Protein AF-A0A0C2FXC4-F1 (afdb_monomer_lite)

Radius of gyration: 9.94 Å; chains: 1; bounding box: 24×18×24 Å

Structure (mmCIF, N/CA/C/O backbone):
data_AF-A0A0C2FXC4-F1
#
_entry.id   AF-A0A0C2FXC4-F1
#
loop_
_atom_site.group_PDB
_atom_site.id
_atom_site.type_symbol
_atom_site.label_atom_id
_atom_site.label_alt_id
_atom_site.label_comp_id
_atom_site.label_asym_id
_atom_site.label_entity_id
_atom_site.label_seq_id
_atom_site.pdbx_PDB_ins_code
_atom_site.Cartn_x
_atom_site.Cartn_y
_at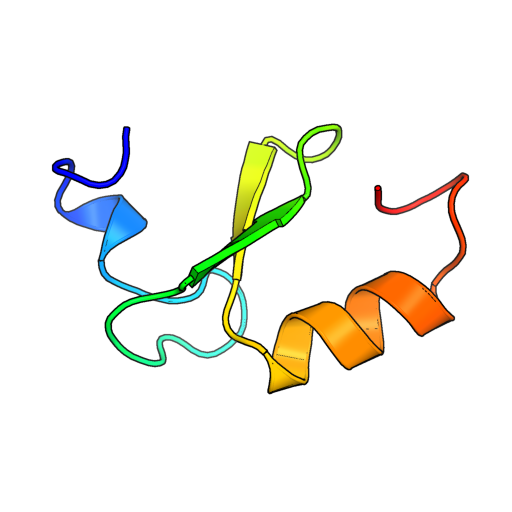om_site.Cartn_z
_atom_site.occupancy
_atom_site.B_iso_or_equiv
_atom_site.auth_seq_id
_atom_site.auth_comp_id
_atom_site.auth_asym_id
_atom_site.auth_atom_id
_atom_site.pdbx_PDB_model_num
ATOM 1 N N . MET A 1 1 ? -10.829 10.655 0.954 1.00 69.31 1 MET A N 1
ATOM 2 C CA . MET A 1 1 ? -9.798 9.633 0.638 1.00 69.31 1 MET A CA 1
ATOM 3 C C . MET A 1 1 ? -9.539 8.716 1.835 1.00 69.31 1 MET A C 1
ATOM 5 O O . MET A 1 1 ? -10.346 7.828 2.008 1.00 69.31 1 MET A O 1
ATOM 9 N N . LEU A 1 2 ? -8.567 8.917 2.737 1.00 74.94 2 LEU A N 1
ATOM 10 C CA . LEU A 1 2 ? -8.339 7.975 3.871 1.00 74.94 2 LEU A CA 1
ATOM 11 C C . LEU A 1 2 ? -9.454 7.908 4.939 1.00 74.94 2 LEU A C 1
ATOM 13 O O . LEU A 1 2 ? -9.404 7.071 5.834 1.00 74.9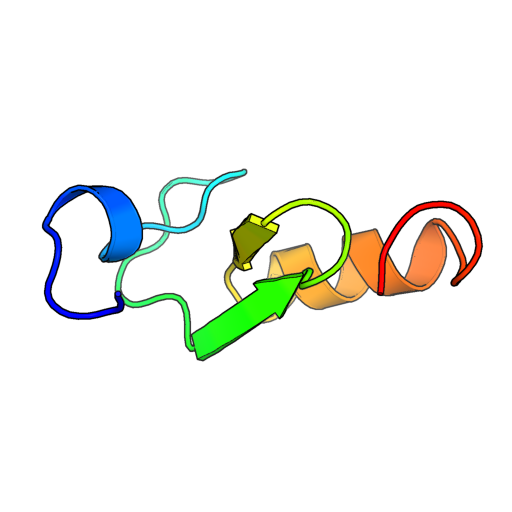4 2 LEU A O 1
ATOM 17 N N . ARG A 1 3 ? -10.430 8.820 4.876 1.00 81.75 3 ARG A N 1
ATOM 18 C CA . ARG A 1 3 ? -11.612 8.827 5.751 1.00 81.75 3 ARG A CA 1
ATOM 19 C C . ARG A 1 3 ? -12.749 7.945 5.225 1.00 81.75 3 ARG A C 1
ATOM 21 O O . ARG A 1 3 ? -13.644 7.654 6.006 1.00 81.75 3 ARG A O 1
ATOM 28 N N . GLU A 1 4 ? -12.694 7.552 3.949 1.00 84.88 4 GLU A N 1
ATOM 29 C CA . GLU A 1 4 ? -13.650 6.602 3.370 1.00 84.88 4 GLU A CA 1
ATOM 30 C C . GLU A 1 4 ? -13.426 5.225 3.990 1.00 84.88 4 GLU A C 1
ATOM 32 O O . GLU A 1 4 ? -12.279 4.836 4.245 1.00 84.88 4 GLU A O 1
ATOM 37 N N . GLU A 1 5 ? -14.504 4.487 4.224 1.00 81.62 5 GLU A N 1
ATOM 38 C CA . GLU A 1 5 ? -14.442 3.224 4.956 1.00 81.62 5 GLU A CA 1
ATOM 39 C C . GLU A 1 5 ? -13.657 2.156 4.191 1.00 81.62 5 GLU A C 1
ATOM 41 O O . GLU A 1 5 ? -12.895 1.392 4.791 1.00 81.62 5 GLU A O 1
ATOM 46 N N . GLU A 1 6 ? -13.749 2.173 2.860 1.00 81.75 6 GLU A N 1
ATOM 47 C CA . GLU A 1 6 ? -12.997 1.283 1.978 1.00 81.75 6 GLU A CA 1
ATOM 48 C C . GLU A 1 6 ? -11.482 1.499 2.100 1.00 81.75 6 GLU A C 1
ATOM 50 O O . GLU A 1 6 ? -10.704 0.553 2.009 1.00 81.75 6 GLU A O 1
ATOM 55 N N . ASN A 1 7 ? -11.047 2.725 2.405 1.00 91.94 7 ASN A N 1
ATOM 56 C CA . ASN A 1 7 ? -9.630 3.080 2.504 1.00 91.94 7 ASN A CA 1
ATOM 57 C C . ASN A 1 7 ? -9.041 2.844 3.901 1.00 91.94 7 ASN A C 1
ATOM 59 O O . ASN A 1 7 ? -7.857 3.104 4.131 1.00 91.94 7 ASN A O 1
ATOM 63 N N . LYS A 1 8 ? -9.837 2.335 4.850 1.00 94.81 8 LYS A N 1
ATOM 64 C CA . LYS A 1 8 ? -9.351 1.955 6.186 1.00 94.81 8 LYS A CA 1
ATOM 65 C C . LYS A 1 8 ? -8.653 0.601 6.212 1.00 94.81 8 LYS A C 1
ATOM 67 O O . LYS A 1 8 ? -8.087 0.247 7.249 1.00 94.81 8 LYS A O 1
ATOM 72 N N . HIS A 1 9 ? -8.653 -0.133 5.104 1.00 96.25 9 HIS A N 1
ATOM 73 C CA . HIS A 1 9 ? -8.020 -1.439 4.986 1.00 96.25 9 HIS A CA 1
ATOM 74 C C . HIS A 1 9 ? -7.085 -1.474 3.776 1.00 96.25 9 HIS A C 1
ATOM 76 O O . HIS A 1 9 ? -7.326 -0.832 2.760 1.00 96.25 9 HIS A O 1
ATOM 82 N N . CYS A 1 10 ? -5.980 -2.204 3.906 1.00 97.31 10 CYS A N 1
ATOM 83 C CA . CYS A 1 10 ? -5.050 -2.464 2.816 1.00 97.31 10 CYS A CA 1
ATOM 84 C C . CYS A 1 10 ? -5.767 -3.200 1.681 1.00 97.31 10 CYS A C 1
ATOM 86 O O . CYS A 1 10 ? -6.379 -4.237 1.939 1.00 97.31 10 CYS A O 1
ATOM 88 N N . ALA A 1 11 ? -5.611 -2.717 0.449 1.00 97.50 11 ALA A N 1
ATOM 89 C CA . ALA A 1 11 ? -6.242 -3.307 -0.728 1.00 97.50 11 ALA A CA 1
ATOM 90 C C . ALA A 1 11 ? -5.856 -4.783 -0.960 1.00 97.50 11 ALA A C 1
ATOM 92 O O . ALA A 1 11 ? -6.689 -5.558 -1.416 1.00 97.50 11 ALA A O 1
ATOM 93 N N . ASP A 1 12 ? -4.640 -5.198 -0.580 1.00 97.62 12 ASP A N 1
ATOM 94 C CA . ASP A 1 12 ? -4.149 -6.549 -0.910 1.00 97.62 12 ASP A CA 1
ATOM 95 C C . ASP A 1 12 ? -4.339 -7.578 0.209 1.00 97.62 12 ASP A C 1
ATOM 97 O O . ASP A 1 12 ? -4.420 -8.777 -0.040 1.00 97.62 12 ASP A O 1
ATOM 101 N N . CYS A 1 13 ? -4.318 -7.137 1.469 1.00 97.62 13 CYS A N 1
ATOM 102 C CA . CYS A 1 13 ? -4.257 -8.044 2.624 1.00 97.62 13 CYS A CA 1
ATOM 103 C C . CYS A 1 13 ? -5.217 -7.681 3.756 1.00 97.62 13 CYS A C 1
ATOM 105 O O . CYS A 1 13 ? -5.169 -8.298 4.818 1.00 97.62 13 CYS A O 1
ATOM 107 N N . LEU A 1 14 ? -6.054 -6.657 3.555 1.00 96.50 14 LEU A N 1
ATOM 108 C CA . LEU A 1 14 ? -7.074 -6.188 4.497 1.00 96.50 14 LEU A CA 1
ATOM 109 C C . LEU A 1 14 ? -6.537 -5.731 5.865 1.00 96.50 14 LEU A C 1
ATOM 111 O O . LEU A 1 14 ? -7.305 -5.505 6.799 1.00 96.50 14 LEU A O 1
ATOM 115 N N . ALA A 1 15 ? -5.221 -5.538 5.999 1.00 96.75 15 ALA A N 1
ATOM 116 C CA . ALA A 1 15 ? -4.628 -4.956 7.196 1.00 96.75 15 ALA A CA 1
ATOM 117 C C . ALA A 1 15 ? -5.218 -3.564 7.465 1.00 96.75 15 ALA A C 1
ATOM 119 O O . ALA A 1 15 ? -5.322 -2.738 6.558 1.00 96.75 15 ALA A O 1
ATOM 120 N N . LYS A 1 16 ? -5.585 -3.297 8.718 1.00 94.81 16 LYS A N 1
ATOM 121 C CA . LYS A 1 16 ? -6.188 -2.022 9.120 1.00 94.81 16 LYS A CA 1
ATOM 122 C C . LYS A 1 16 ? -5.209 -0.858 8.961 1.00 94.81 16 LYS A C 1
ATOM 124 O O . LYS A 1 16 ? -4.001 -1.023 9.118 1.00 94.81 16 LYS A O 1
ATOM 129 N N . GLN A 1 17 ? -5.769 0.327 8.741 1.00 90.25 17 GLN A N 1
ATOM 130 C CA . GLN A 1 17 ? -5.075 1.613 8.674 1.00 90.25 17 GLN A CA 1
ATOM 131 C C . GLN A 1 17 ? -3.867 1.603 7.718 1.00 90.25 17 GLN A C 1
ATOM 133 O O . GLN A 1 17 ? -2.731 1.815 8.161 1.00 90.25 17 GLN A O 1
ATOM 138 N N . PRO A 1 18 ? -4.072 1.371 6.408 1.00 96.12 18 PRO A N 1
ATOM 139 C CA . PRO A 1 18 ? -2.998 1.522 5.437 1.00 96.12 18 PRO A CA 1
ATOM 140 C C . PRO A 1 18 ? -2.450 2.956 5.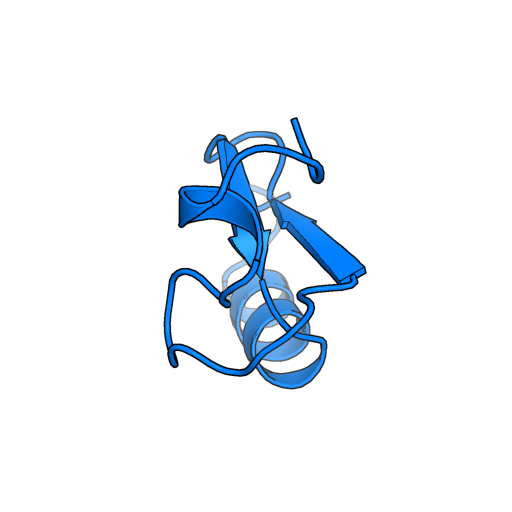490 1.00 96.12 18 PRO A C 1
ATOM 142 O O . PRO A 1 18 ? -3.192 3.932 5.596 1.00 96.12 18 PRO A O 1
ATOM 145 N N . ARG A 1 19 ? -1.123 3.086 5.466 1.00 94.94 19 ARG A N 1
ATOM 146 C CA . ARG A 1 19 ? -0.419 4.381 5.542 1.00 94.94 19 ARG A CA 1
ATOM 147 C C . ARG A 1 19 ? 0.277 4.753 4.238 1.00 94.94 19 ARG A C 1
ATOM 149 O O . ARG A 1 19 ? 0.786 5.861 4.123 1.00 94.94 19 ARG A O 1
ATOM 156 N N . TRP A 1 20 ? 0.308 3.828 3.287 1.00 97.06 20 TRP A N 1
ATOM 157 C CA . TRP A 1 20 ? 0.922 4.002 1.982 1.00 97.06 20 TRP A CA 1
ATOM 158 C C . TRP A 1 20 ? -0.157 3.939 0.911 1.00 97.06 20 TRP A C 1
ATOM 160 O O . TRP A 1 20 ? -1.243 3.408 1.140 1.00 97.06 20 TRP A O 1
ATOM 170 N N . ALA A 1 21 ? 0.150 4.472 -0.259 1.00 97.00 21 ALA A N 1
ATOM 171 C CA . ALA A 1 21 ? -0.702 4.365 -1.425 1.00 97.00 21 ALA A CA 1
ATOM 172 C C . ALA A 1 21 ? 0.165 4.074 -2.642 1.00 97.00 21 ALA A C 1
ATOM 174 O O . ALA A 1 21 ? 1.301 4.546 -2.701 1.00 97.00 21 ALA A O 1
ATOM 175 N N . SER A 1 22 ? -0.387 3.329 -3.595 1.00 97.44 22 SER A N 1
ATOM 176 C CA . SER A 1 22 ? 0.110 3.364 -4.959 1.00 97.44 22 SER A CA 1
ATOM 177 C C . SER A 1 22 ? -0.755 4.335 -5.747 1.00 97.44 22 SER A C 1
ATOM 179 O O . SER A 1 22 ? -1.951 4.101 -5.922 1.00 97.44 22 SER A O 1
ATOM 181 N N . TRP A 1 23 ? -0.184 5.458 -6.169 1.00 95.62 23 TRP A N 1
ATOM 182 C CA . TRP A 1 23 ? -0.956 6.577 -6.715 1.00 95.62 23 TRP A CA 1
ATOM 183 C C . TRP A 1 23 ? -1.314 6.385 -8.186 1.00 95.62 23 TRP A C 1
ATOM 185 O O . TRP A 1 23 ? -2.351 6.877 -8.618 1.00 95.62 23 TRP A O 1
ATOM 195 N N . ASN A 1 24 ? -0.497 5.655 -8.950 1.00 96.81 24 ASN A N 1
ATOM 196 C CA . ASN A 1 24 ? -0.817 5.335 -10.342 1.00 96.81 24 ASN A CA 1
ATOM 197 C C . ASN A 1 24 ? -1.892 4.240 -10.445 1.00 96.81 24 ASN A C 1
ATOM 199 O O . ASN A 1 24 ? -2.665 4.246 -11.397 1.00 96.81 24 ASN A O 1
ATOM 203 N N . ILE A 1 25 ? -1.947 3.325 -9.470 1.00 96.69 25 ILE A N 1
ATOM 204 C CA . ILE A 1 25 ? -2.984 2.285 -9.370 1.00 96.69 25 ILE A CA 1
ATOM 205 C C . ILE A 1 25 ? -4.237 2.828 -8.660 1.00 96.69 25 ILE A C 1
ATOM 207 O O . ILE A 1 25 ? -5.350 2.412 -8.963 1.00 96.69 25 ILE A O 1
ATOM 211 N N . GLY A 1 26 ? -4.071 3.777 -7.734 1.00 95.75 26 GLY A N 1
ATOM 212 C CA . GLY A 1 26 ? -5.169 4.398 -6.993 1.00 95.75 26 GLY A CA 1
ATOM 213 C C . GLY A 1 26 ? -5.628 3.604 -5.767 1.00 95.75 26 GLY A C 1
ATOM 214 O O . GLY A 1 26 ? -6.808 3.636 -5.433 1.00 95.75 26 GLY A O 1
ATOM 215 N N . VAL A 1 27 ? -4.719 2.893 -5.087 1.00 96.81 27 VAL A N 1
ATOM 216 C CA . VAL A 1 27 ? -5.043 2.028 -3.932 1.00 96.81 27 VAL A CA 1
ATOM 217 C C . VAL A 1 27 ? -4.241 2.387 -2.684 1.00 96.81 27 VAL A C 1
ATOM 219 O O . VAL A 1 27 ? -3.078 2.782 -2.779 1.00 96.81 27 VAL A O 1
ATOM 222 N N . PHE A 1 28 ? -4.835 2.200 -1.501 1.00 97.62 28 PHE A N 1
ATOM 223 C CA . PHE A 1 28 ? -4.139 2.297 -0.215 1.00 97.62 28 PHE A CA 1
ATOM 224 C C . PHE A 1 28 ? -3.638 0.924 0.244 1.00 97.62 28 PHE A C 1
ATOM 226 O O . PHE A 1 28 ? -4.376 -0.060 0.247 1.00 97.62 28 PHE A O 1
ATOM 233 N N . ILE A 1 29 ? -2.380 0.862 0.677 1.00 98.00 29 ILE A N 1
ATOM 234 C CA . ILE A 1 29 ? -1.691 -0.379 1.038 1.00 98.00 29 ILE A CA 1
ATOM 235 C C . ILE A 1 29 ? -0.922 -0.252 2.360 1.00 98.00 29 ILE A C 1
ATOM 237 O O . ILE A 1 29 ? -0.527 0.831 2.804 1.00 98.00 29 ILE A O 1
ATOM 241 N N . CYS A 1 30 ? -0.720 -1.382 3.040 1.00 97.88 30 CYS A N 1
ATOM 242 C CA . CYS A 1 30 ? 0.116 -1.445 4.238 1.00 97.88 30 CYS A CA 1
ATOM 243 C C . CYS A 1 30 ? 1.612 -1.443 3.874 1.00 97.88 30 CYS A C 1
ATOM 245 O O . CYS A 1 30 ? 1.988 -1.679 2.728 1.00 97.88 30 CYS A O 1
ATOM 247 N N . ILE A 1 31 ? 2.493 -1.226 4.859 1.00 97.50 31 ILE A N 1
ATOM 248 C CA . ILE A 1 31 ? 3.948 -1.163 4.623 1.00 97.50 31 ILE A CA 1
ATOM 249 C C . ILE A 1 31 ? 4.526 -2.456 4.024 1.00 97.50 31 ILE A C 1
ATOM 251 O O . ILE A 1 31 ? 5.427 -2.392 3.189 1.00 97.50 31 ILE A O 1
ATOM 255 N N . LYS A 1 32 ? 3.982 -3.620 4.405 1.00 98.00 32 LYS A N 1
ATOM 256 C CA . LYS A 1 32 ? 4.406 -4.920 3.867 1.00 98.00 32 LYS A CA 1
ATOM 257 C C . LYS A 1 32 ? 4.076 -5.019 2.374 1.00 98.00 32 LYS A C 1
ATOM 259 O O . LYS A 1 32 ? 4.961 -5.310 1.577 1.00 98.00 32 LYS A O 1
ATOM 264 N N . CYS A 1 33 ? 2.839 -4.704 1.998 1.00 98.19 33 CYS A N 1
ATOM 265 C CA . CYS A 1 33 ? 2.393 -4.695 0.605 1.00 98.19 33 CYS A CA 1
ATOM 266 C C . CYS A 1 33 ? 3.107 -3.627 -0.231 1.00 98.19 33 CYS A C 1
ATOM 268 O O . CYS A 1 33 ? 3.529 -3.910 -1.346 1.00 98.19 33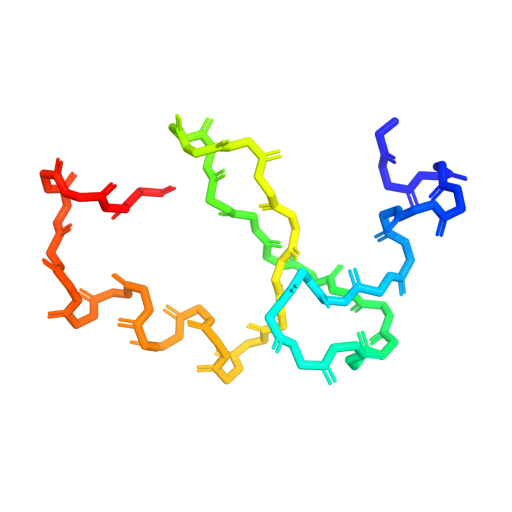 CYS A O 1
ATOM 270 N N . ALA A 1 34 ? 3.380 -2.449 0.339 1.00 97.81 34 ALA A N 1
ATOM 271 C CA . ALA A 1 34 ? 4.200 -1.431 -0.317 1.00 97.81 34 ALA A CA 1
ATOM 272 C C . ALA A 1 34 ? 5.609 -1.945 -0.669 1.00 97.81 34 ALA A C 1
ATOM 274 O O . ALA A 1 34 ? 6.172 -1.551 -1.685 1.00 97.81 34 ALA A O 1
ATOM 275 N N . GLY A 1 35 ? 6.189 -2.842 0.135 1.00 97.44 35 GLY A N 1
ATOM 276 C CA . GLY A 1 35 ? 7.434 -3.535 -0.214 1.00 97.44 35 GLY A CA 1
ATOM 277 C C . GLY A 1 35 ? 7.298 -4.415 -1.461 1.00 97.44 35 GLY A C 1
ATOM 278 O O . GLY A 1 35 ? 8.159 -4.374 -2.334 1.00 97.44 35 GLY A O 1
ATOM 279 N N . ILE A 1 36 ? 6.189 -5.150 -1.581 1.00 98.12 36 ILE A N 1
ATOM 280 C CA . ILE A 1 36 ? 5.892 -5.991 -2.750 1.00 98.12 36 ILE A CA 1
ATOM 281 C C . ILE A 1 36 ? 5.712 -5.115 -3.996 1.00 98.12 36 ILE A C 1
ATOM 283 O O . ILE A 1 36 ? 6.345 -5.372 -5.014 1.00 98.12 36 ILE A O 1
ATOM 287 N N . HIS A 1 37 ? 4.931 -4.036 -3.892 1.00 98.19 37 HIS A N 1
ATOM 288 C CA . HIS A 1 37 ? 4.714 -3.074 -4.976 1.00 98.19 37 HIS A CA 1
ATOM 289 C C . HIS A 1 37 ? 6.025 -2.455 -5.488 1.00 98.19 37 HIS A C 1
ATOM 291 O O . HIS A 1 37 ? 6.220 -2.343 -6.695 1.00 98.19 37 HIS A O 1
ATOM 297 N N . ARG A 1 38 ? 6.976 -2.133 -4.596 1.00 97.56 38 ARG A N 1
ATOM 298 C CA . ARG A 1 38 ? 8.311 -1.645 -4.997 1.00 97.56 38 ARG A CA 1
ATOM 299 C C . ARG A 1 38 ? 9.088 -2.672 -5.821 1.00 97.56 38 ARG A C 1
ATOM 301 O O . ARG A 1 38 ? 9.755 -2.289 -6.778 1.00 97.56 38 ARG A O 1
ATOM 308 N N . ASN A 1 39 ? 8.972 -3.957 -5.489 1.00 97.38 39 ASN A N 1
ATOM 309 C CA . ASN A 1 39 ? 9.648 -5.035 -6.216 1.00 97.38 39 ASN A CA 1
ATOM 310 C C . ASN A 1 39 ? 9.044 -5.297 -7.606 1.00 97.38 39 ASN A C 1
ATOM 312 O O . ASN A 1 39 ? 9.736 -5.841 -8.460 1.00 97.38 39 ASN A O 1
ATOM 316 N N . MET A 1 40 ? 7.793 -4.890 -7.859 1.00 97.38 40 MET A N 1
ATOM 317 C CA . MET A 1 40 ? 7.187 -4.953 -9.201 1.00 97.38 40 MET A CA 1
ATOM 318 C C . MET A 1 40 ? 7.822 -3.941 -10.171 1.00 97.38 40 MET A C 1
ATOM 320 O O . MET A 1 40 ? 7.761 -4.107 -11.385 1.00 97.38 40 MET A O 1
ATOM 324 N N . GLY A 1 41 ? 8.462 -2.897 -9.641 1.00 96.12 41 GLY A N 1
ATOM 325 C CA . GLY A 1 41 ? 9.088 -1.841 -10.421 1.00 96.12 41 GLY A CA 1
ATOM 326 C C . GLY A 1 41 ? 8.141 -0.686 -10.753 1.00 96.12 41 GLY A C 1
ATOM 327 O O . GLY A 1 41 ? 6.926 -0.830 -10.885 1.00 96.12 41 GLY A O 1
ATOM 328 N N . VAL A 1 42 ? 8.737 0.495 -10.937 1.00 95.94 42 VAL A N 1
ATOM 329 C CA . VAL A 1 42 ? 8.015 1.777 -11.055 1.00 95.94 42 VAL A CA 1
ATOM 330 C C . VAL A 1 42 ? 7.144 1.906 -12.304 1.00 95.94 42 VAL A C 1
ATOM 332 O O . VAL A 1 42 ? 6.316 2.803 -12.382 1.00 95.94 42 VAL A O 1
ATOM 335 N N . HIS A 1 43 ? 7.333 1.059 -13.312 1.00 95.94 43 HIS A N 1
ATOM 336 C CA . HIS A 1 43 ? 6.472 1.041 -14.495 1.00 95.94 43 HIS A CA 1
ATOM 337 C C . HIS A 1 43 ? 5.132 0.338 -14.218 1.00 95.94 43 HIS A C 1
ATOM 339 O O . HIS A 1 43 ? 4.174 0.571 -14.947 1.00 95.94 43 HIS A O 1
ATOM 345 N N . ILE A 1 44 ? 5.062 -0.469 -13.152 1.00 96.88 44 ILE A N 1
ATOM 346 C CA . ILE A 1 44 ? 3.862 -1.189 -12.716 1.00 96.88 44 ILE A CA 1
ATOM 347 C C . ILE A 1 44 ? 3.193 -0.439 -11.565 1.00 96.88 44 ILE A C 1
ATOM 349 O O . ILE A 1 44 ? 2.027 -0.059 -11.659 1.00 96.88 44 ILE A 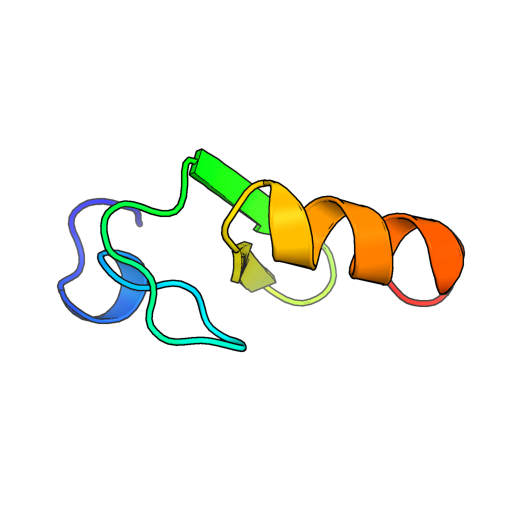O 1
ATOM 353 N N . SER A 1 45 ? 3.935 -0.178 -10.488 1.00 96.75 45 SER A N 1
ATOM 354 C CA . SER A 1 45 ? 3.402 0.462 -9.287 1.00 96.75 45 SER A CA 1
ATOM 355 C C . SER A 1 45 ? 4.321 1.571 -8.794 1.00 96.75 45 SER A C 1
ATOM 357 O O . SER A 1 45 ? 5.529 1.380 -8.642 1.00 96.75 45 SER A O 1
ATOM 359 N N . LYS A 1 46 ? 3.725 2.737 -8.549 1.00 93.62 46 LYS A N 1
ATOM 360 C CA . LYS A 1 46 ? 4.349 3.928 -7.975 1.00 93.62 46 LYS A CA 1
ATOM 361 C C . LYS A 1 46 ? 3.565 4.407 -6.771 1.00 93.62 46 LYS A C 1
ATOM 363 O O . LYS A 1 46 ? 2.322 4.246 -6.787 1.00 93.62 46 LYS A O 1
#

Organism: NCBI:txid51022

Secondary structure (DSSP, 8-state):
-TTSGGGGB-TTT--BS--EEETTTTEEE-HHHHHHHHHH-TTT--

Sequence (46 aa):
MLREEENKHCADCLAKQPRWASWNIGVFICIKCAGIHRNMGVHISK

InterPro domains:
  IPR001164 Arf GTPase activating protein [PF01412] (2-46)
  IPR001164 Arf GTPase activating protein [PR00405] (7-26)
  IPR001164 Arf GTPase activating protein [PR00405] (26-43)
  IPR001164 Arf GTPase activating protein [PS50115] (1-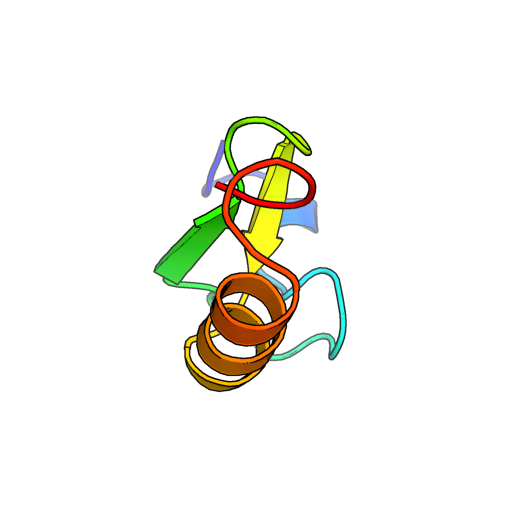46)
  IPR037278 ARFGAP/RecO-like zinc finger [SSF57863] (2-46)
  IPR038508 ArfGAP domain superfamily [G3DSA:1.10.220.150] (1-46)
  IPR051718 ADP Ribosylation Factor GTPase-Activating [PTHR45705] (1-46)

pLDDT: mean 94.26, std 6.38, range [69.31, 98.19]

Foldseek 3Di:
DCVDPQNQAAPPPGHGRQPDDFVVVGTGHHPVVVVVQVVVPPVRTD